Protein AF-A0A453PPG9-F1 (afdb_monomer_lite)

Foldseek 3Di:
DDDPPDPPPPPVQAEAEPVCCVDPNVVVSVVSVVCCVPPVVDYHYDPPVDDPVVVVVVVVVVVVCCVVPPPVVVVVCVVVPD

Structure (mmCIF, N/CA/C/O backbone):
data_AF-A0A453PPG9-F1
#
_entry.id   AF-A0A453PPG9-F1
#
loop_
_atom_site.group_PDB
_atom_site.id
_atom_site.type_symbol
_atom_site.label_atom_id
_atom_site.label_alt_id
_atom_site.label_comp_id
_atom_site.label_asym_id
_atom_site.label_entity_id
_atom_site.label_seq_id
_atom_site.pdbx_PDB_ins_code
_atom_site.Cartn_x
_atom_site.Cartn_y
_atom_site.Cartn_z
_atom_site.occupancy
_atom_site.B_iso_or_equiv
_atom_site.auth_seq_id
_atom_site.auth_comp_id
_atom_site.auth_asym_id
_atom_site.auth_atom_id
_atom_site.pdbx_PDB_model_num
ATOM 1 N N . MET A 1 1 ? -39.965 -22.960 -14.591 1.00 35.81 1 MET A N 1
ATOM 2 C CA . MET A 1 1 ? -39.005 -22.998 -13.467 1.00 35.81 1 MET A CA 1
ATOM 3 C C . MET A 1 1 ? -38.252 -21.683 -13.497 1.00 35.81 1 MET A C 1
ATOM 5 O O . MET A 1 1 ? -37.547 -21.436 -14.464 1.00 35.81 1 MET A O 1
ATOM 9 N N . ALA A 1 2 ? -38.527 -20.789 -12.550 1.00 38.62 2 ALA A N 1
ATOM 10 C CA . ALA A 1 2 ? -37.889 -19.478 -12.501 1.00 38.62 2 ALA A CA 1
ATOM 11 C C . ALA A 1 2 ? -36.446 -19.630 -12.002 1.00 38.62 2 ALA A C 1
ATOM 13 O O . ALA A 1 2 ? -36.207 -20.330 -11.019 1.00 38.62 2 ALA A O 1
ATOM 14 N N . ILE A 1 3 ? -35.505 -18.994 -12.697 1.00 47.56 3 ILE A N 1
ATOM 15 C CA . ILE A 1 3 ? -34.120 -18.835 -12.250 1.00 47.56 3 ILE A CA 1
ATOM 16 C C . ILE A 1 3 ? -34.170 -17.931 -11.009 1.00 47.56 3 ILE A C 1
ATOM 18 O O . ILE A 1 3 ? -34.686 -16.816 -11.130 1.00 47.56 3 ILE A O 1
ATOM 22 N N . PRO A 1 4 ? -33.712 -18.365 -9.820 1.00 47.66 4 PRO A N 1
ATOM 23 C CA . PRO A 1 4 ? -33.621 -17.449 -8.697 1.00 47.66 4 PRO A CA 1
ATOM 24 C C . PRO A 1 4 ? -32.607 -16.366 -9.063 1.00 47.66 4 PRO A C 1
ATOM 26 O O . PRO A 1 4 ? -31.521 -16.658 -9.567 1.00 47.66 4 PRO A O 1
ATOM 29 N N . ALA A 1 5 ? -33.018 -15.113 -8.868 1.00 51.19 5 ALA A N 1
ATOM 30 C CA . ALA A 1 5 ? -32.190 -13.944 -9.086 1.00 51.19 5 ALA A CA 1
ATOM 31 C C . ALA A 1 5 ? -30.823 -14.152 -8.430 1.00 51.19 5 ALA A C 1
ATOM 33 O O . ALA A 1 5 ? -30.746 -14.581 -7.280 1.00 51.19 5 ALA A O 1
ATOM 34 N N . ASN A 1 6 ? -29.781 -13.864 -9.209 1.00 52.53 6 ASN A N 1
ATOM 35 C CA . ASN A 1 6 ? -28.396 -13.706 -8.797 1.00 52.53 6 ASN A CA 1
ATOM 36 C C . ASN A 1 6 ? -28.319 -13.137 -7.373 1.00 52.53 6 ASN A C 1
ATOM 38 O O . ASN A 1 6 ? -28.456 -11.929 -7.172 1.00 52.53 6 ASN A O 1
ATOM 42 N N . ALA A 1 7 ? -28.127 -14.014 -6.388 1.00 46.66 7 ALA A N 1
ATOM 43 C CA . ALA A 1 7 ? -27.607 -13.599 -5.107 1.00 46.66 7 ALA A CA 1
ATOM 44 C C . ALA A 1 7 ? -26.192 -13.125 -5.418 1.00 46.66 7 ALA A C 1
ATOM 46 O O . ALA A 1 7 ? -25.286 -13.941 -5.583 1.00 46.66 7 ALA A O 1
ATOM 47 N N . ALA A 1 8 ? -26.025 -11.809 -5.568 1.00 51.50 8 ALA A N 1
ATOM 48 C CA . ALA A 1 8 ? -24.725 -11.196 -5.418 1.00 51.50 8 ALA A CA 1
ATOM 49 C C . ALA A 1 8 ? -24.196 -11.724 -4.086 1.00 51.50 8 ALA A C 1
ATOM 51 O O . ALA A 1 8 ? -24.717 -11.381 -3.025 1.00 51.50 8 ALA A O 1
ATOM 52 N N . VAL A 1 9 ? -23.246 -12.652 -4.146 1.00 49.78 9 VAL A N 1
ATOM 53 C CA . VAL A 1 9 ? -22.511 -13.067 -2.965 1.00 49.78 9 VAL A CA 1
ATOM 54 C C . VAL A 1 9 ? -21.763 -11.807 -2.569 1.00 49.78 9 VAL A C 1
ATOM 56 O O . VAL A 1 9 ? -20.751 -11.468 -3.177 1.00 49.78 9 VAL A O 1
ATOM 59 N N . SER A 1 10 ? -22.317 -11.047 -1.626 1.00 55.34 10 SER A N 1
ATOM 60 C CA . SER A 1 10 ? -21.588 -9.983 -0.960 1.00 55.34 10 SER A CA 1
ATOM 61 C C . SER A 1 10 ? -20.482 -10.688 -0.190 1.00 55.34 10 SER A C 1
ATOM 63 O O . SER A 1 10 ? -20.679 -11.136 0.941 1.00 55.34 10 SER A O 1
ATOM 65 N N . LEU A 1 11 ? -19.342 -10.890 -0.849 1.00 54.09 11 LEU A N 1
ATOM 66 C CA . LEU A 1 11 ? -18.097 -11.226 -0.184 1.00 54.09 11 LEU A CA 1
ATOM 67 C C . LEU A 1 11 ? -17.817 -10.042 0.736 1.00 54.09 11 LEU A C 1
ATOM 69 O O . LEU A 1 11 ? -17.353 -8.993 0.301 1.00 54.09 11 LEU A O 1
ATOM 73 N N . ASN A 1 12 ? -18.240 -10.184 1.989 1.00 72.75 12 ASN A N 1
ATOM 74 C CA . ASN A 1 12 ? -18.249 -9.129 2.988 1.00 72.75 12 ASN A CA 1
ATOM 75 C C . ASN A 1 12 ? -16.836 -9.018 3.576 1.00 72.75 12 ASN A C 1
ATOM 77 O O . ASN A 1 12 ? -16.609 -9.370 4.731 1.00 72.75 12 ASN A O 1
ATOM 81 N N . PHE A 1 13 ? -15.864 -8.656 2.735 1.00 83.50 13 PHE A N 1
ATOM 82 C CA . PHE A 1 13 ? -14.477 -8.507 3.158 1.00 83.50 13 PHE A CA 1
ATOM 83 C C . PHE A 1 13 ? -14.318 -7.266 4.050 1.00 83.50 13 PHE A C 1
ATOM 85 O O . PHE A 1 13 ? -15.143 -6.348 3.976 1.00 83.50 13 PHE A O 1
ATOM 92 N N . PRO A 1 14 ? -13.303 -7.220 4.930 1.00 91.06 14 PRO A N 1
ATOM 93 C CA . PRO A 1 14 ? -13.231 -6.174 5.933 1.00 91.06 14 PRO A CA 1
ATOM 94 C C . PRO A 1 14 ? -12.838 -4.845 5.288 1.00 91.06 14 PRO A C 1
ATOM 96 O O . PRO A 1 14 ? -11.755 -4.706 4.718 1.00 91.06 14 PRO A O 1
ATOM 99 N N . VAL A 1 15 ? -13.729 -3.864 5.415 1.00 91.81 15 VAL A N 1
ATOM 100 C CA . VAL A 1 15 ? -13.499 -2.466 5.045 1.00 91.81 15 VAL A CA 1
ATOM 101 C C . VAL A 1 15 ? -13.542 -1.637 6.323 1.00 91.81 15 VAL A C 1
ATOM 103 O O . VAL A 1 15 ? -14.537 -1.645 7.050 1.00 91.81 15 VAL A O 1
ATOM 106 N N . ILE A 1 16 ? -12.457 -0.930 6.616 1.00 92.50 16 ILE A N 1
ATOM 107 C CA . ILE A 1 16 ? -12.255 -0.231 7.886 1.00 92.50 16 ILE A CA 1
ATOM 108 C C . ILE A 1 16 ? -12.183 1.269 7.624 1.00 92.50 16 ILE A C 1
ATOM 110 O O . ILE A 1 16 ? -11.263 1.749 6.971 1.00 92.50 16 ILE A O 1
ATOM 114 N N . ASN A 1 17 ? -13.135 2.029 8.167 1.00 94.12 17 ASN A N 1
ATOM 115 C CA . ASN A 1 17 ? -13.047 3.488 8.177 1.00 94.12 17 ASN A CA 1
ATOM 116 C C . ASN A 1 17 ? -12.144 3.948 9.332 1.00 94.12 17 ASN A C 1
ATOM 118 O O . ASN A 1 17 ? -12.510 3.807 10.501 1.00 94.12 17 ASN A O 1
ATOM 122 N N . MET A 1 18 ? -10.985 4.510 8.991 1.00 95.06 18 MET A N 1
ATOM 123 C CA . MET A 1 18 ? -9.958 4.933 9.944 1.00 95.06 18 MET A CA 1
ATOM 124 C C . MET A 1 18 ? -10.375 6.135 10.794 1.00 95.06 18 MET A C 1
ATOM 126 O O . MET A 1 18 ? -9.929 6.237 11.933 1.00 95.06 18 MET A O 1
ATOM 130 N N . GLU A 1 19 ? -11.283 6.995 10.322 1.00 95.69 19 GLU A N 1
ATOM 131 C CA . GLU A 1 19 ? -11.787 8.123 11.123 1.00 95.69 19 GLU A CA 1
ATOM 132 C C . GLU A 1 19 ? -12.486 7.650 12.398 1.00 95.69 19 GLU A C 1
ATOM 134 O O . GLU A 1 19 ? -12.434 8.327 13.421 1.00 95.69 19 GLU A O 1
ATOM 139 N N . LYS A 1 20 ? -13.085 6.449 12.381 1.00 95.19 20 LYS A N 1
ATOM 140 C CA . LYS A 1 20 ? -13.743 5.877 13.562 1.00 95.19 20 LYS A CA 1
ATOM 141 C C . LYS A 1 20 ? -12.784 5.663 14.730 1.00 95.19 20 LYS A C 1
ATOM 143 O O . LYS A 1 20 ? -13.236 5.665 15.875 1.00 95.19 20 LYS A O 1
ATOM 148 N N . LEU A 1 21 ? -11.484 5.511 14.466 1.00 94.50 21 LEU A N 1
ATOM 149 C CA . LEU A 1 21 ? -10.463 5.357 15.503 1.00 94.50 21 LEU A CA 1
ATOM 150 C C . LEU A 1 21 ? -10.283 6.620 16.352 1.00 94.50 21 LEU A C 1
ATOM 152 O O . LEU A 1 21 ? -9.885 6.507 17.509 1.00 94.50 21 LEU A O 1
ATOM 156 N N . GLU A 1 22 ? -10.648 7.783 15.816 1.00 93.12 22 GLU A N 1
ATOM 157 C CA . GLU A 1 22 ? -10.576 9.080 16.497 1.00 93.12 22 GLU A CA 1
ATOM 158 C C . GLU A 1 22 ? -11.907 9.466 17.172 1.00 93.12 22 GLU A C 1
ATOM 160 O O . GLU A 1 22 ? -12.074 10.577 17.673 1.00 93.12 22 GLU A O 1
ATOM 165 N N . THR A 1 23 ? -12.879 8.549 17.203 1.00 94.12 23 THR A N 1
ATOM 166 C CA . THR A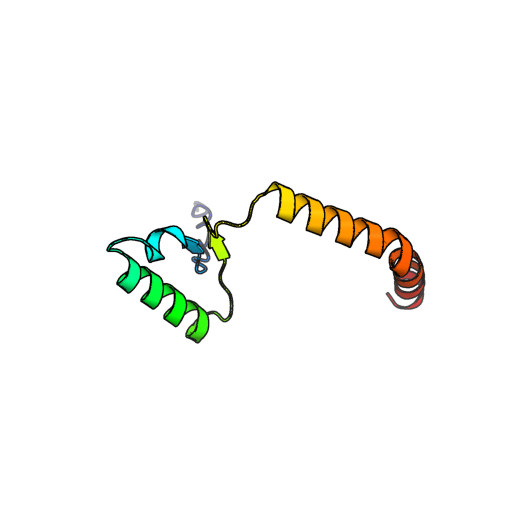 1 23 ? -14.210 8.768 17.790 1.00 94.12 23 THR A CA 1
ATOM 167 C C . THR A 1 23 ? -14.468 7.838 18.979 1.00 94.12 23 THR A C 1
ATOM 169 O O . THR A 1 23 ? -13.655 6.978 19.324 1.00 94.12 23 THR A O 1
ATOM 172 N N . GLY A 1 24 ? -15.656 7.943 19.584 1.00 95.44 24 GLY A N 1
ATOM 173 C CA . GLY A 1 24 ? -16.126 6.971 20.578 1.00 95.44 24 GLY A CA 1
ATOM 174 C C . GLY A 1 24 ? -16.275 5.537 20.040 1.00 95.44 24 GLY A C 1
ATOM 175 O O . GLY A 1 24 ? -16.339 4.601 20.833 1.00 95.44 24 GLY A O 1
ATOM 176 N N . GLU A 1 25 ? -16.281 5.335 18.717 1.00 94.69 25 GLU A N 1
ATOM 177 C CA . GLU A 1 25 ? -16.372 4.014 18.074 1.00 94.69 25 GLU A CA 1
ATOM 178 C C . GLU A 1 25 ? -15.031 3.266 18.008 1.00 94.69 25 GLU A C 1
ATOM 180 O O . GLU A 1 25 ? -14.981 2.134 17.518 1.00 94.69 25 GLU A O 1
ATOM 185 N N . ARG A 1 26 ? -13.942 3.854 18.523 1.00 95.50 26 ARG A N 1
ATOM 186 C CA . ARG A 1 26 ? -12.591 3.281 18.460 1.00 95.50 26 ARG A CA 1
ATOM 187 C C . ARG A 1 26 ? -12.531 1.816 18.895 1.00 95.50 26 ARG A C 1
ATOM 189 O O . ARG A 1 26 ? -11.833 1.032 18.264 1.00 95.50 26 ARG A O 1
ATOM 196 N N . GLY A 1 27 ? -13.247 1.439 19.957 1.00 96.19 27 GLY A N 1
ATOM 197 C CA . GLY A 1 27 ? -13.272 0.056 20.451 1.00 96.19 27 GLY A CA 1
ATOM 198 C C . GLY A 1 27 ? -13.774 -0.935 19.398 1.00 96.19 27 GLY A C 1
ATOM 199 O O . GLY A 1 27 ? -13.069 -1.882 19.064 1.00 96.19 27 GLY A O 1
ATOM 200 N N . ALA A 1 28 ? -14.938 -0.657 18.809 1.00 93.62 28 ALA A N 1
ATOM 201 C CA . ALA A 1 28 ? -15.529 -1.498 17.771 1.00 93.62 28 ALA A CA 1
ATOM 202 C C . ALA A 1 28 ? -14.663 -1.538 16.499 1.00 93.62 28 ALA A C 1
ATOM 204 O O . ALA A 1 28 ? -14.456 -2.601 15.921 1.00 93.62 28 ALA A O 1
ATOM 205 N N . ALA A 1 29 ? -14.098 -0.399 16.082 1.00 93.00 29 ALA A N 1
ATOM 206 C CA . ALA A 1 29 ? -13.188 -0.354 14.936 1.00 93.00 29 ALA A CA 1
ATOM 207 C C . ALA A 1 29 ? -11.914 -1.194 15.169 1.00 93.00 29 ALA A C 1
ATOM 209 O O . ALA A 1 29 ? -11.473 -1.911 14.271 1.00 93.00 29 ALA A O 1
ATOM 210 N N . MET A 1 30 ? -11.355 -1.167 16.384 1.00 95.50 30 MET A N 1
ATOM 211 C CA . MET A 1 30 ? -10.201 -1.993 16.758 1.00 95.50 30 MET A CA 1
ATOM 212 C C . MET A 1 30 ? -10.525 -3.492 16.790 1.00 95.50 30 MET A C 1
ATOM 214 O O . MET A 1 30 ? -9.666 -4.296 16.426 1.00 95.50 30 MET A O 1
ATOM 218 N N . GLU A 1 31 ? -11.739 -3.885 17.186 1.00 94.94 31 GLU A N 1
ATOM 219 C CA . GLU A 1 31 ? -12.181 -5.285 17.119 1.00 94.94 31 GLU A CA 1
ATOM 220 C C . GLU A 1 31 ? -12.262 -5.784 15.673 1.00 94.94 31 GLU A C 1
ATOM 222 O O . GLU A 1 31 ? -11.788 -6.882 15.380 1.00 94.94 31 GLU A O 1
ATOM 227 N N . VAL A 1 32 ? -12.769 -4.959 14.751 1.00 92.31 32 VAL A N 1
ATOM 228 C CA . VAL A 1 32 ? -12.799 -5.293 13.317 1.00 92.31 32 VAL A CA 1
ATOM 229 C C . VAL A 1 32 ? -11.383 -5.442 12.754 1.00 92.31 32 VAL A C 1
ATOM 231 O O . VAL A 1 32 ? -11.115 -6.402 12.035 1.00 92.31 32 VAL A O 1
ATOM 234 N N . ILE A 1 33 ? -10.453 -4.547 13.110 1.00 94.31 33 ILE A N 1
ATOM 235 C CA . ILE A 1 33 ? -9.038 -4.665 12.712 1.00 94.31 33 ILE A CA 1
ATOM 236 C C . ILE A 1 33 ? -8.430 -5.966 13.246 1.00 94.31 33 ILE A C 1
ATOM 238 O O . ILE A 1 33 ? -7.735 -6.673 12.515 1.00 94.31 33 ILE A O 1
ATOM 242 N N . HIS A 1 34 ? -8.694 -6.305 14.510 1.00 95.12 34 HIS A N 1
ATOM 243 C CA . HIS A 1 34 ? -8.201 -7.541 15.109 1.00 95.12 34 HIS A CA 1
ATOM 244 C C . HIS A 1 34 ? -8.721 -8.783 14.372 1.00 95.12 34 HIS A C 1
ATOM 246 O O . HIS A 1 34 ? -7.933 -9.668 14.034 1.00 95.12 34 HIS A O 1
ATOM 252 N N . ASP A 1 35 ? -10.027 -8.836 14.100 1.00 93.69 35 ASP A N 1
ATOM 253 C CA . ASP A 1 35 ? -10.658 -9.940 13.377 1.00 93.69 35 ASP A CA 1
ATOM 254 C C . ASP A 1 35 ? -10.115 -10.072 11.947 1.00 93.69 35 ASP A C 1
ATOM 256 O O . ASP A 1 35 ? -9.708 -11.162 11.541 1.00 93.69 35 ASP A O 1
ATOM 260 N N . ALA A 1 36 ? -10.001 -8.959 11.217 1.00 93.62 36 ALA A N 1
ATOM 261 C CA . ALA A 1 36 ? -9.458 -8.934 9.862 1.00 93.62 36 ALA A CA 1
ATOM 262 C C . ALA A 1 36 ? -8.014 -9.462 9.806 1.00 93.62 36 ALA A C 1
ATOM 264 O O . ALA A 1 36 ? -7.692 -10.326 8.988 1.00 93.62 36 ALA A O 1
ATOM 265 N N . CYS A 1 37 ? -7.150 -9.015 10.723 1.00 94.19 37 CYS A N 1
ATOM 266 C CA . CYS A 1 37 ? -5.774 -9.505 10.831 1.00 94.19 37 CYS A CA 1
ATOM 267 C C . CYS A 1 37 ? -5.701 -11.006 11.147 1.00 94.19 37 CYS A C 1
ATOM 269 O O . CYS A 1 37 ? -4.803 -11.691 10.662 1.00 94.19 37 CYS A O 1
ATOM 271 N N . LYS A 1 38 ? -6.616 -11.517 11.977 1.00 95.06 38 LYS A N 1
ATOM 272 C CA . LYS A 1 38 ? -6.591 -12.906 12.445 1.00 95.06 38 LYS A CA 1
ATOM 273 C C . LYS A 1 38 ? -7.192 -13.887 11.440 1.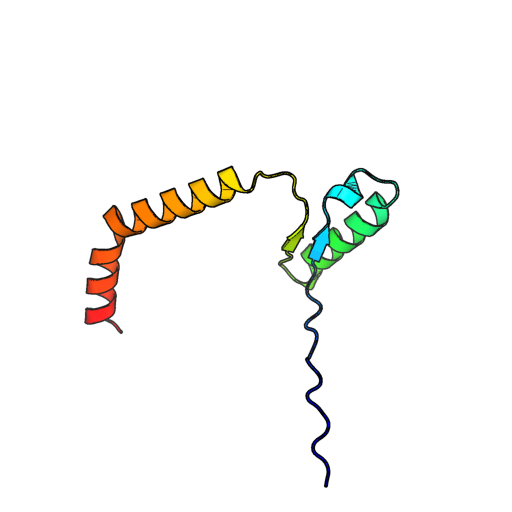00 95.06 38 LYS A C 1
ATOM 275 O O . LYS A 1 38 ? -6.659 -14.980 11.274 1.00 95.06 38 LYS A O 1
ATOM 280 N N . ASN A 1 39 ? -8.308 -13.513 10.820 1.00 92.69 39 ASN A N 1
ATOM 281 C CA . ASN A 1 39 ? -9.169 -14.440 10.087 1.00 92.69 39 ASN A CA 1
ATOM 282 C C . ASN A 1 39 ? -9.183 -14.198 8.572 1.00 92.69 39 ASN A C 1
ATOM 284 O O . ASN A 1 39 ? -9.432 -15.140 7.824 1.00 92.69 39 ASN A O 1
ATOM 288 N N . TRP A 1 40 ? -8.896 -12.975 8.109 1.00 92.12 40 TRP A N 1
ATOM 289 C CA . TRP A 1 40 ? -8.903 -12.636 6.679 1.00 92.12 40 TRP A CA 1
ATOM 290 C C . TRP A 1 40 ? -7.504 -12.543 6.076 1.00 92.12 40 TRP A C 1
ATOM 292 O O . TRP A 1 40 ? -7.290 -12.961 4.941 1.00 92.12 40 TRP A O 1
ATOM 302 N N . GLY A 1 41 ? -6.548 -11.982 6.820 1.00 89.75 41 GLY A N 1
ATOM 303 C CA . GLY A 1 41 ? -5.183 -11.741 6.342 1.00 89.75 41 GLY A CA 1
ATOM 304 C C . GLY A 1 41 ? -5.041 -10.525 5.415 1.00 89.75 41 GLY A C 1
ATOM 305 O O . GLY A 1 41 ? -3.923 -10.191 5.030 1.00 89.75 41 GLY A O 1
ATOM 306 N N . PHE A 1 42 ? -6.143 -9.845 5.083 1.00 91.50 42 PHE A N 1
ATOM 307 C CA . PHE A 1 42 ? -6.165 -8.566 4.372 1.00 91.50 42 PHE A CA 1
ATOM 308 C C . PHE A 1 42 ? -7.447 -7.783 4.695 1.00 91.50 42 PHE A C 1
ATOM 310 O O . PHE A 1 42 ? -8.435 -8.352 5.163 1.00 91.50 42 PHE A O 1
ATOM 317 N N . PHE A 1 43 ? -7.417 -6.474 4.449 1.00 94.00 43 PHE A N 1
ATOM 318 C CA . PHE A 1 43 ? -8.548 -5.557 4.589 1.00 94.00 43 PHE A CA 1
ATOM 319 C C . PHE A 1 43 ? -8.291 -4.273 3.797 1.00 94.00 43 PHE A C 1
ATOM 321 O O . PHE A 1 43 ? -7.142 -3.952 3.486 1.00 94.00 43 PHE A O 1
ATOM 328 N N . GLU A 1 44 ? -9.350 -3.525 3.501 1.00 93.31 44 GLU A N 1
ATOM 329 C CA . GLU A 1 44 ? -9.255 -2.194 2.898 1.00 93.31 44 GLU A CA 1
ATOM 330 C C . GLU A 1 44 ? -9.459 -1.100 3.945 1.00 93.31 44 GLU A C 1
ATOM 332 O O . GLU A 1 44 ? -10.228 -1.254 4.897 1.00 93.31 44 GLU A O 1
ATOM 337 N N . LEU A 1 45 ? -8.774 0.027 3.754 1.00 94.56 45 LEU A N 1
ATOM 338 C CA . LEU A 1 45 ? -8.891 1.203 4.608 1.00 94.56 45 LEU A CA 1
ATOM 339 C C . LEU A 1 45 ? -9.621 2.323 3.865 1.00 94.56 45 LEU A C 1
ATOM 341 O O . LEU A 1 45 ? -9.246 2.681 2.752 1.00 94.56 45 LEU A O 1
ATOM 345 N N . LEU A 1 46 ? -10.611 2.925 4.518 1.00 94.38 46 LEU A N 1
ATOM 346 C CA . LEU A 1 46 ? -11.252 4.171 4.103 1.00 94.38 46 LEU A CA 1
ATOM 347 C C . LEU A 1 46 ? -10.812 5.312 5.015 1.00 94.38 46 LEU A C 1
ATOM 349 O O . LEU A 1 46 ? -10.500 5.092 6.187 1.00 94.38 46 LEU A O 1
ATOM 353 N N . ASN A 1 47 ? -10.822 6.530 4.475 1.00 95.62 47 ASN A N 1
ATOM 354 C CA . ASN A 1 47 ? -10.496 7.767 5.190 1.00 95.62 47 ASN A CA 1
ATOM 355 C C . ASN A 1 47 ? -9.188 7.667 6.001 1.00 95.62 47 ASN A C 1
ATOM 357 O O . ASN A 1 47 ? -9.081 8.160 7.118 1.00 95.62 47 ASN A O 1
ATOM 361 N N . HIS A 1 48 ? -8.167 7.018 5.432 1.00 94.56 48 HIS A N 1
ATOM 362 C CA . HIS A 1 48 ? -6.861 6.788 6.067 1.00 94.56 48 HIS A CA 1
ATOM 363 C C . HIS A 1 48 ? -5.995 8.059 6.197 1.00 94.56 48 HIS A C 1
ATOM 365 O O . HIS A 1 48 ? -4.871 7.987 6.684 1.00 94.56 48 HIS A O 1
ATOM 371 N N . GLY A 1 49 ? -6.480 9.218 5.737 1.00 95.19 49 GLY A N 1
ATOM 372 C CA . GLY A 1 49 ? -5.799 10.511 5.874 1.00 95.19 49 GLY A CA 1
ATOM 373 C C . GLY A 1 49 ? -4.624 10.744 4.914 1.00 95.19 49 GLY A C 1
ATOM 374 O O . GLY A 1 49 ? -3.955 11.769 5.012 1.00 95.19 49 GLY A O 1
ATOM 375 N N . ILE A 1 50 ? -4.376 9.829 3.972 1.00 96.50 50 ILE A N 1
ATOM 376 C CA . ILE A 1 50 ? -3.368 10.021 2.914 1.00 96.50 50 ILE A CA 1
ATOM 377 C C . ILE A 1 50 ? -4.051 10.760 1.766 1.00 96.50 50 ILE A C 1
ATOM 379 O O . ILE A 1 50 ? -5.137 10.358 1.346 1.00 96.50 50 ILE A O 1
ATOM 383 N N . SER A 1 51 ? -3.437 11.836 1.274 1.00 97.62 51 SER A N 1
ATOM 384 C CA . SER A 1 51 ? -4.018 12.626 0.190 1.00 97.62 51 SER A CA 1
ATOM 385 C C . SER A 1 51 ? -4.078 11.828 -1.112 1.00 97.62 51 SER A C 1
ATOM 387 O O . SER A 1 51 ? -3.159 11.082 -1.452 1.00 97.62 51 SER A O 1
ATOM 389 N N . HIS A 1 52 ? -5.150 12.039 -1.875 1.00 96.50 52 HIS A N 1
ATOM 390 C CA . HIS A 1 52 ? -5.287 11.445 -3.204 1.00 96.50 52 HIS A CA 1
ATOM 391 C C . HIS A 1 52 ? -4.178 11.903 -4.156 1.00 96.50 52 HIS A C 1
ATOM 393 O O . HIS A 1 52 ? -3.629 11.077 -4.867 1.00 96.50 52 HIS A O 1
ATOM 399 N N . GLU A 1 53 ? -3.755 13.169 -4.079 1.00 98.31 53 GLU A N 1
ATOM 400 C CA . GLU A 1 53 ? -2.637 13.687 -4.881 1.00 98.31 53 GLU A CA 1
ATOM 401 C C . GLU A 1 53 ? -1.342 12.883 -4.675 1.00 98.31 53 GLU A C 1
ATOM 403 O O . GLU A 1 53 ? -0.629 12.594 -5.633 1.00 98.31 53 GLU A O 1
ATOM 408 N N . LEU A 1 54 ? -1.046 12.474 -3.434 1.00 98.31 54 LEU A N 1
ATOM 409 C CA . LEU A 1 54 ? 0.129 11.649 -3.162 1.00 98.31 54 LEU A CA 1
ATOM 410 C C . LEU A 1 54 ? -0.033 10.235 -3.730 1.00 98.31 54 LEU A C 1
ATOM 412 O O . LEU A 1 54 ? 0.926 9.692 -4.275 1.00 98.31 54 LEU A O 1
ATOM 416 N N . LEU A 1 55 ? -1.221 9.638 -3.608 1.00 97.94 55 LEU A N 1
ATOM 417 C CA . LEU A 1 55 ? -1.503 8.323 -4.192 1.00 97.94 55 LEU A CA 1
ATOM 418 C C . LEU A 1 55 ? -1.350 8.355 -5.719 1.00 97.94 55 LEU A C 1
ATOM 420 O O . LEU A 1 55 ? -0.672 7.489 -6.275 1.00 97.94 55 LEU A O 1
ATOM 424 N N . ASP A 1 56 ? -1.889 9.389 -6.366 1.00 98.50 56 ASP A N 1
ATOM 425 C CA . ASP A 1 56 ? -1.791 9.603 -7.810 1.00 98.50 56 ASP A CA 1
ATOM 426 C C . ASP A 1 56 ? -0.326 9.763 -8.250 1.00 98.50 56 ASP A C 1
ATOM 428 O O . ASP A 1 56 ? 0.112 9.162 -9.235 1.00 98.50 56 ASP A O 1
ATOM 432 N N . GLU A 1 57 ? 0.471 10.535 -7.504 1.00 98.62 57 GLU A N 1
ATOM 433 C CA . GLU A 1 57 ? 1.892 10.729 -7.798 1.00 98.62 57 GLU A CA 1
ATOM 434 C C . GLU A 1 57 ? 2.702 9.438 -7.617 1.00 98.62 57 GLU A C 1
ATOM 436 O O . GLU A 1 57 ? 3.531 9.108 -8.469 1.00 98.62 57 GLU A O 1
ATOM 441 N N . VAL A 1 58 ? 2.446 8.668 -6.553 1.00 98.50 58 VAL A N 1
ATOM 442 C CA . VAL A 1 58 ? 3.096 7.367 -6.326 1.00 98.50 58 VAL A CA 1
ATOM 443 C C . VAL A 1 58 ? 2.758 6.392 -7.452 1.00 98.50 58 VAL A C 1
ATOM 445 O O . VAL A 1 58 ? 3.655 5.712 -7.965 1.00 98.50 58 VAL A O 1
ATOM 448 N N . GLU A 1 59 ? 1.495 6.334 -7.874 1.00 98.44 59 GLU A N 1
ATOM 449 C CA . GLU A 1 59 ? 1.064 5.499 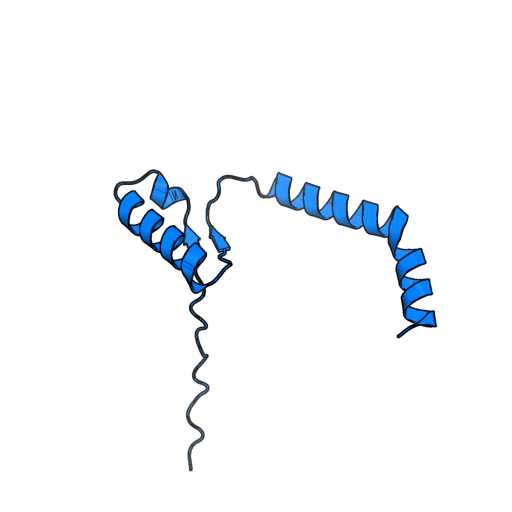-8.992 1.00 98.44 59 GLU A CA 1
ATOM 450 C C . GLU A 1 59 ? 1.766 5.916 -10.290 1.00 98.44 59 GLU A C 1
ATOM 452 O O . GLU A 1 59 ? 2.352 5.077 -10.986 1.00 98.44 59 GLU A O 1
ATOM 457 N N . ARG A 1 60 ? 1.771 7.219 -10.595 1.00 98.56 60 ARG A N 1
ATOM 458 C CA . ARG A 1 60 ? 2.417 7.782 -11.786 1.00 98.56 60 ARG A CA 1
ATOM 459 C C . ARG A 1 60 ? 3.911 7.478 -11.813 1.00 98.56 60 ARG A C 1
ATOM 461 O O . ARG A 1 60 ? 4.412 6.989 -12.827 1.00 98.56 60 ARG A O 1
ATOM 468 N N . ALA A 1 61 ? 4.620 7.747 -10.720 1.00 98.50 61 ALA A N 1
ATOM 469 C CA . ALA A 1 61 ? 6.055 7.510 -10.611 1.00 98.50 61 ALA A CA 1
ATOM 470 C C . ALA A 1 61 ? 6.392 6.017 -10.747 1.00 98.50 61 ALA A C 1
ATOM 472 O O . ALA A 1 61 ? 7.315 5.656 -11.481 1.00 98.50 61 ALA A O 1
ATOM 473 N 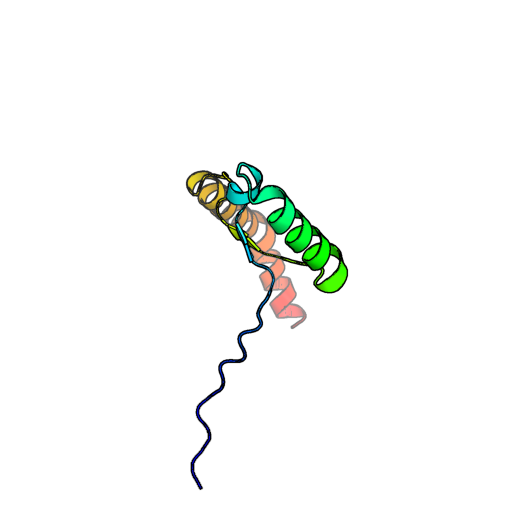N . SER A 1 62 ? 5.606 5.141 -10.113 1.00 98.12 62 SER A N 1
ATOM 474 C CA . SER A 1 62 ? 5.790 3.687 -10.190 1.00 98.12 62 SER A CA 1
ATOM 475 C C . SER A 1 62 ? 5.607 3.166 -11.615 1.00 98.12 62 SER A C 1
ATOM 477 O O . SER A 1 62 ? 6.445 2.410 -12.114 1.00 98.12 62 SER A O 1
ATOM 479 N N . LYS A 1 63 ? 4.550 3.614 -12.305 1.00 98.06 63 LYS A N 1
ATOM 480 C CA . LYS A 1 63 ? 4.287 3.260 -13.707 1.00 98.06 63 LYS A CA 1
ATOM 481 C C . LYS A 1 63 ? 5.377 3.778 -14.641 1.00 98.06 63 LYS A C 1
ATOM 483 O O . LYS A 1 63 ? 5.865 3.020 -15.476 1.00 98.06 63 LYS A O 1
ATOM 488 N N . ALA A 1 64 ? 5.798 5.033 -14.476 1.00 98.38 64 ALA A N 1
ATOM 489 C CA . ALA A 1 64 ? 6.861 5.626 -15.284 1.00 98.38 64 ALA A CA 1
ATOM 490 C C . ALA A 1 64 ? 8.193 4.880 -15.110 1.00 98.38 64 ALA A C 1
ATOM 492 O O . ALA A 1 64 ? 8.871 4.589 -16.094 1.00 98.38 64 ALA A O 1
ATOM 493 N N . HIS A 1 65 ? 8.547 4.513 -13.874 1.00 98.12 65 HIS A N 1
ATOM 494 C CA . HIS A 1 65 ? 9.750 3.732 -13.603 1.00 98.12 65 HIS A CA 1
ATOM 495 C C . HIS A 1 65 ? 9.674 2.323 -14.206 1.00 98.12 65 HIS A C 1
ATOM 497 O O . HIS A 1 65 ? 10.638 1.862 -14.816 1.00 98.12 65 HIS A O 1
ATOM 503 N N . TYR A 1 66 ? 8.531 1.641 -14.079 1.00 97.75 66 TYR A N 1
ATOM 504 C CA . TYR A 1 66 ? 8.341 0.328 -14.694 1.00 97.75 66 TYR A CA 1
ATOM 505 C C . TYR A 1 66 ? 8.502 0.391 -16.218 1.00 97.75 66 TYR A C 1
ATOM 507 O O . TYR A 1 66 ? 9.278 -0.388 -16.775 1.00 97.75 66 TYR A O 1
ATOM 515 N N . ALA A 1 67 ? 7.837 1.350 -16.868 1.00 97.69 67 ALA A N 1
ATOM 516 C CA . ALA A 1 67 ? 7.924 1.558 -18.310 1.00 97.69 67 ALA A CA 1
ATOM 517 C C . ALA A 1 67 ? 9.368 1.817 -18.768 1.00 97.69 67 ALA A C 1
ATOM 519 O O . ALA A 1 67 ? 9.856 1.184 -19.700 1.00 97.69 67 ALA A O 1
ATOM 520 N N . ALA A 1 68 ? 10.086 2.699 -18.066 1.00 97.00 68 ALA A N 1
ATOM 521 C CA . ALA A 1 68 ? 11.451 3.062 -18.430 1.00 97.00 68 ALA A CA 1
ATOM 522 C C . ALA A 1 68 ? 12.477 1.942 -18.186 1.00 97.00 68 ALA A C 1
ATOM 524 O O . ALA A 1 68 ? 13.460 1.848 -18.920 1.00 9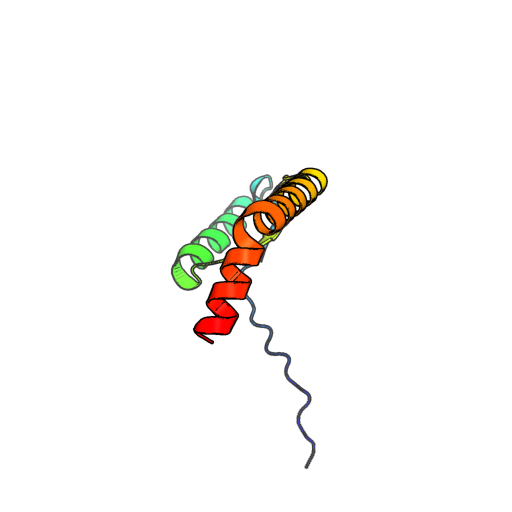7.00 68 ALA A O 1
ATOM 525 N N . CYS A 1 69 ? 12.301 1.123 -17.143 1.00 96.12 69 CYS A N 1
ATOM 526 C CA . CYS A 1 69 ? 13.370 0.240 -16.662 1.00 96.12 69 CYS A CA 1
ATOM 527 C C . CYS A 1 69 ? 13.090 -1.259 -16.799 1.00 96.12 69 CY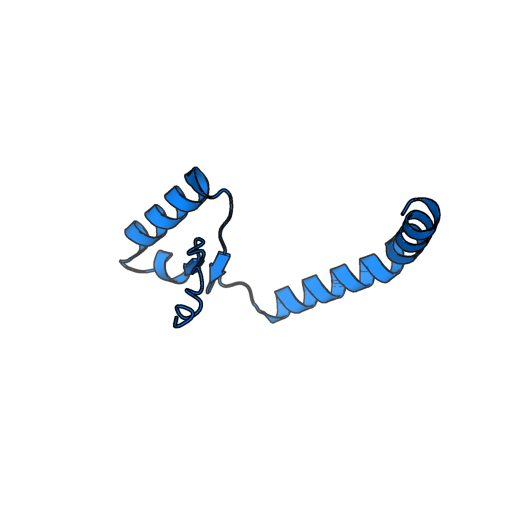S A C 1
ATOM 529 O O . CYS A 1 69 ? 14.037 -2.041 -16.800 1.00 96.12 69 CYS A O 1
ATOM 531 N N . ARG A 1 70 ? 11.824 -1.684 -16.845 1.00 93.94 70 ARG A N 1
ATOM 532 C CA . ARG A 1 70 ? 11.453 -3.105 -16.703 1.00 93.94 70 ARG A CA 1
ATOM 533 C C . ARG A 1 70 ? 10.536 -3.624 -17.798 1.00 93.94 70 ARG A C 1
ATOM 535 O O . ARG A 1 70 ? 10.532 -4.827 -18.039 1.00 93.94 70 ARG A O 1
ATOM 542 N N . GLU A 1 71 ? 9.773 -2.752 -18.446 1.00 96.69 71 GLU A N 1
ATOM 543 C CA . GLU A 1 71 ? 8.729 -3.168 -19.379 1.00 96.69 71 GLU A CA 1
ATOM 544 C C . GLU A 1 71 ? 9.286 -3.937 -20.584 1.00 96.69 71 GLU A C 1
ATOM 546 O O . GLU A 1 71 ? 8.757 -4.993 -20.919 1.00 96.69 71 GLU A O 1
ATOM 551 N N . GLU A 1 72 ? 10.383 -3.475 -21.191 1.00 96.50 72 GLU A N 1
ATOM 552 C CA . GLU A 1 72 ? 10.965 -4.162 -22.353 1.00 96.50 72 GLU A CA 1
ATOM 553 C C . GLU A 1 72 ? 11.521 -5.542 -21.983 1.00 96.50 72 GLU A C 1
ATOM 555 O O . GLU A 1 72 ? 11.213 -6.541 -22.628 1.00 96.50 72 GLU A O 1
ATOM 560 N N . GLN A 1 73 ? 12.253 -5.629 -20.869 1.00 94.94 73 GLN A N 1
ATOM 561 C CA . GLN A 1 73 ? 12.773 -6.901 -20.358 1.00 94.94 73 GLN A CA 1
ATOM 562 C C . GLN A 1 73 ? 11.644 -7.884 -20.035 1.00 94.94 73 GLN A C 1
ATOM 564 O O . GLN A 1 73 ? 11.755 -9.079 -20.310 1.00 94.94 73 GLN A O 1
ATOM 569 N N . PHE A 1 74 ? 10.546 -7.384 -19.465 1.00 95.50 74 PHE A N 1
ATOM 570 C CA . PHE A 1 74 ? 9.367 -8.191 -19.195 1.00 95.50 74 PHE A CA 1
ATOM 571 C C . PHE A 1 74 ? 8.715 -8.691 -20.489 1.00 95.50 74 PHE A C 1
ATOM 573 O O . PHE A 1 74 ? 8.406 -9.878 -20.577 1.00 95.50 74 PHE A O 1
ATOM 580 N N . LYS A 1 75 ? 8.543 -7.830 -21.501 1.00 96.50 75 LYS A N 1
ATOM 581 C CA . LYS A 1 75 ? 7.992 -8.214 -22.812 1.00 96.50 75 LYS A CA 1
ATOM 582 C C . LYS A 1 75 ? 8.847 -9.276 -23.493 1.00 96.50 75 LYS A C 1
ATOM 584 O O . LYS A 1 75 ? 8.308 -10.272 -23.968 1.00 96.50 75 LYS A O 1
ATOM 589 N N . GLU A 1 76 ? 10.167 -9.105 -23.490 1.00 97.50 76 GLU A N 1
ATOM 590 C CA . GLU A 1 76 ? 11.087 -10.109 -24.020 1.00 97.50 76 GLU A CA 1
ATOM 591 C C . GLU A 1 76 ? 10.988 -11.443 -23.272 1.00 97.50 76 GLU A C 1
ATOM 593 O O . GLU A 1 76 ? 10.972 -12.500 -23.902 1.00 97.50 76 GLU A O 1
ATOM 598 N N . PHE A 1 77 ? 10.941 -11.413 -21.937 1.00 96.88 77 PHE A N 1
ATOM 599 C CA . PHE A 1 77 ? 10.789 -12.616 -21.118 1.00 96.88 77 PHE A CA 1
ATOM 600 C C . PHE A 1 77 ? 9.466 -13.330 -21.411 1.00 96.88 77 PHE A C 1
ATOM 602 O O . PHE A 1 77 ? 9.462 -14.544 -21.629 1.00 96.88 77 PHE A O 1
ATOM 609 N N . ALA A 1 78 ? 8.366 -12.574 -21.444 1.00 96.31 78 ALA A N 1
ATOM 610 C CA . ALA A 1 78 ? 7.032 -13.084 -21.719 1.00 96.31 78 ALA A CA 1
ATOM 611 C C . ALA A 1 78 ? 6.982 -13.749 -23.098 1.00 96.31 78 ALA A C 1
ATOM 613 O O . ALA A 1 78 ? 6.586 -14.901 -23.184 1.00 96.31 78 ALA A O 1
ATOM 614 N N . ALA A 1 79 ? 7.492 -13.092 -24.144 1.00 96.69 79 ALA A N 1
ATOM 615 C CA . ALA A 1 79 ? 7.527 -13.649 -25.498 1.00 96.69 79 ALA A CA 1
ATOM 616 C C . ALA A 1 79 ? 8.379 -14.928 -25.628 1.00 96.69 79 ALA A C 1
ATOM 618 O O . ALA A 1 79 ? 8.180 -15.705 -26.559 1.00 96.69 79 ALA A O 1
ATOM 619 N N . LYS A 1 80 ? 9.355 -15.135 -24.733 1.00 96.00 80 LYS A N 1
ATOM 620 C CA . LYS A 1 80 ? 10.233 -16.318 -24.727 1.00 96.00 80 LYS A CA 1
ATOM 621 C C . LYS A 1 80 ? 9.690 -17.481 -23.888 1.00 96.00 80 LYS A C 1
ATOM 623 O O . LYS A 1 80 ? 10.119 -18.610 -24.111 1.00 96.00 80 LYS A O 1
ATOM 628 N N . THR A 1 81 ? 8.829 -17.216 -22.904 1.00 93.00 81 THR A N 1
ATOM 629 C CA . THR A 1 81 ? 8.528 -18.173 -21.816 1.00 93.00 81 THR A CA 1
ATOM 630 C C . THR A 1 81 ? 7.039 -18.475 -21.647 1.00 93.00 81 THR A C 1
ATOM 632 O O . THR A 1 81 ? 6.705 -19.531 -21.111 1.00 93.00 81 THR A O 1
ATOM 635 N N . LEU A 1 82 ? 6.160 -17.562 -22.062 1.00 83.56 82 LEU A N 1
ATOM 636 C CA . LEU A 1 82 ? 4.702 -17.701 -22.001 1.00 83.56 82 LEU A CA 1
ATOM 637 C C . LEU A 1 82 ? 4.146 -18.005 -23.395 1.00 83.56 82 LEU A C 1
ATOM 639 O O . LEU A 1 82 ? 3.172 -18.786 -23.456 1.00 83.56 82 LEU A O 1
#

Organism: Aegilops tauschii subsp. strangulata (NCBI:txid200361)

InterPro domains:
  IPR026992 Non-haem dioxygenase, N-terminal domain [PF14226] (14-72)
  IPR027443 Isopenicillin N synthase-like superfamily [G3DSA:2.60.120.330] (11-81)
  IPR050295 Plant 2-oxoglutarate-dependent oxidoreductases [PTHR47991] (11-75)

Sequence (82 aa):
MAIPANAAVSLNFPVINMEKLETGERGAAMEVIHDACKNWGFFELLNHGISHELLDEVERASKAHYAACREEQFKEFAAKTL

Radius of gyration: 20.6 Å; chains: 1; bounding box: 52×37×46 Å

pLDDT: mean 88.54, std 16.41, range [35.81, 98.62]

Secondary structure (DSSP, 8-state):
-PPPP---------EEEGGGGGSTTHHHHHHHHHHIIIIIS--EEES-S--HHHHHHHHHHHHHHHHHHTHHHHHHHHHHH-